Protein AF-A0A7C3MJW0-F1 (afdb_monomer_lite)

Foldseek 3Di:
DLQLCLCVVALQSLLPDDLVVLQVSLCVVCPPPPDDDPDHSVRSNVCSNVDPDDDDPVSSVVSNVVSVVVVVVVVVVVVVVVVVVVLVVVVVVVVVDDDPDPDDPDPRDDPVLLVVLLVVLVVCLVPPDVLVVQLVVCVVVVDDNVVSSVVSSVVVVVQVVVCVVVVDDDDVPDD

Structure (mmCIF, N/CA/C/O backbone):
data_AF-A0A7C3MJW0-F1
#
_entry.id   AF-A0A7C3MJW0-F1
#
loop_
_atom_site.group_PDB
_atom_site.id
_atom_site.type_symbol
_atom_site.label_atom_id
_atom_site.label_alt_id
_atom_site.label_comp_id
_atom_site.label_asym_id
_atom_site.label_entity_id
_atom_site.label_seq_id
_atom_site.pdbx_PDB_ins_code
_atom_site.Cartn_x
_atom_site.Cartn_y
_atom_site.Cartn_z
_atom_site.occupancy
_atom_site.B_iso_or_equiv
_atom_site.auth_seq_id
_atom_site.auth_comp_id
_atom_site.auth_asym_id
_atom_site.auth_atom_id
_atom_site.pdbx_PDB_model_num
ATOM 1 N N . MET A 1 1 ? -4.990 5.293 13.331 1.00 84.62 1 MET A N 1
ATOM 2 C CA . MET A 1 1 ? -6.204 4.437 13.363 1.00 84.62 1 MET A CA 1
ATOM 3 C C . MET A 1 1 ? -5.869 2.954 13.446 1.00 84.62 1 MET A C 1
ATOM 5 O O . MET A 1 1 ? -6.233 2.369 14.446 1.00 84.62 1 MET A O 1
ATOM 9 N N . LEU A 1 2 ? -5.158 2.348 12.482 1.00 89.81 2 LEU A N 1
ATOM 10 C CA . LEU A 1 2 ? -4.771 0.923 12.560 1.00 89.81 2 LEU A CA 1
ATOM 11 C C . LEU A 1 2 ? -4.018 0.582 13.859 1.00 89.81 2 LEU A C 1
ATOM 13 O O . LEU A 1 2 ? -4.446 -0.307 14.582 1.00 89.81 2 LEU A O 1
ATOM 17 N N . ASN A 1 3 ? -3.009 1.380 14.224 1.00 90.19 3 ASN A N 1
ATOM 18 C CA . ASN A 1 3 ? -2.291 1.220 15.498 1.00 90.19 3 ASN A CA 1
ATOM 19 C C . ASN A 1 3 ? -3.207 1.352 16.728 1.00 90.19 3 ASN A C 1
ATOM 21 O O . ASN A 1 3 ? -3.064 0.600 17.683 1.00 90.19 3 ASN A O 1
ATOM 25 N N . PHE A 1 4 ? -4.205 2.240 16.684 1.00 92.75 4 PHE A N 1
ATOM 26 C CA . PHE A 1 4 ? -5.161 2.403 17.784 1.00 92.75 4 PHE A CA 1
ATOM 27 C C . PHE A 1 4 ? -6.024 1.146 17.964 1.00 92.75 4 PHE A C 1
ATOM 29 O O . PHE A 1 4 ? -6.206 0.669 19.079 1.00 92.75 4 PHE A O 1
ATOM 36 N N . LEU A 1 5 ? -6.499 0.571 16.855 1.00 92.88 5 LEU A N 1
ATOM 37 C CA . LEU A 1 5 ? -7.296 -0.659 16.844 1.00 92.88 5 LEU A CA 1
ATOM 38 C C . LEU A 1 5 ? -6.476 -1.912 17.182 1.00 92.88 5 LEU A C 1
ATOM 40 O O . LEU A 1 5 ? -7.037 -2.902 17.641 1.00 92.88 5 LEU A O 1
ATOM 44 N N . LEU A 1 6 ? -5.156 -1.882 16.984 1.00 92.94 6 LEU A N 1
ATOM 45 C CA . LEU A 1 6 ? -4.265 -2.958 17.418 1.00 92.94 6 LEU A CA 1
ATOM 46 C C . LEU A 1 6 ? -4.252 -3.075 18.952 1.00 92.94 6 LEU A C 1
ATOM 48 O O . LEU A 1 6 ? -4.381 -4.172 19.508 1.00 92.94 6 LEU A O 1
ATOM 52 N N . HIS A 1 7 ? -4.144 -1.927 19.628 1.00 92.44 7 HIS A N 1
ATOM 53 C CA . HIS A 1 7 ? -4.196 -1.836 21.086 1.00 92.44 7 HIS A CA 1
ATOM 54 C C . HIS A 1 7 ? -5.610 -2.065 21.626 1.00 92.44 7 HIS A C 1
ATOM 56 O O . HIS A 1 7 ? -5.771 -2.806 22.596 1.00 92.44 7 HIS A O 1
ATOM 62 N N . PHE A 1 8 ? -6.625 -1.511 20.957 1.00 94.25 8 PHE A N 1
ATOM 63 C CA . PHE A 1 8 ? -8.024 -1.623 21.358 1.00 94.25 8 PHE A CA 1
ATOM 64 C C . PHE A 1 8 ? -8.905 -2.205 20.239 1.00 94.25 8 PHE A C 1
ATOM 66 O O . PHE A 1 8 ? -9.567 -1.463 19.506 1.00 94.25 8 PHE A O 1
ATOM 73 N N . PRO A 1 9 ? -8.933 -3.541 20.086 1.00 93.00 9 PRO A N 1
ATOM 74 C CA . PRO A 1 9 ? -9.637 -4.203 18.987 1.00 93.00 9 PRO A CA 1
ATOM 75 C C . PRO A 1 9 ? -11.165 -4.220 19.146 1.00 93.00 9 PRO A C 1
ATOM 77 O O . PRO A 1 9 ? -11.874 -4.625 18.227 1.00 93.00 9 PRO A O 1
ATOM 80 N N . SER A 1 10 ? -11.704 -3.795 20.290 1.00 93.19 10 SER A N 1
ATOM 81 C CA . SER A 1 10 ? -13.150 -3.702 20.510 1.00 93.19 10 SER A CA 1
ATOM 82 C C . SER A 1 10 ? -13.529 -2.494 21.358 1.00 93.19 10 SER A C 1
ATOM 84 O O . SER A 1 10 ? -12.740 -2.011 22.171 1.00 93.19 10 SER A O 1
ATOM 86 N N . ALA A 1 11 ? -14.785 -2.055 21.244 1.00 94.19 11 ALA A N 1
ATOM 87 C CA . ALA A 1 11 ? -15.336 -1.031 22.130 1.00 94.19 11 ALA A CA 1
ATOM 88 C C . ALA A 1 11 ? -15.224 -1.436 23.609 1.00 94.19 11 ALA A C 1
ATOM 90 O O . ALA A 1 11 ? -14.857 -0.618 24.446 1.00 94.19 11 ALA A O 1
ATOM 91 N N . LYS A 1 12 ? -15.427 -2.722 23.923 1.00 93.19 12 LYS A N 1
ATOM 92 C CA . LYS A 1 12 ? -15.238 -3.234 25.283 1.00 93.19 12 LYS A CA 1
ATOM 93 C C . LYS A 1 12 ? -13.806 -3.035 25.773 1.00 93.19 12 LYS A C 1
ATOM 95 O O . LYS A 1 12 ? -13.631 -2.572 26.890 1.00 93.19 12 LYS A O 1
ATOM 100 N N . SER A 1 13 ? -12.805 -3.340 24.942 1.00 92.88 13 SER A N 1
ATOM 101 C CA . SER A 1 13 ? -11.394 -3.165 25.310 1.00 92.88 13 SER A CA 1
ATOM 102 C C . SER A 1 13 ? -11.023 -1.704 25.586 1.00 92.88 13 SER A C 1
ATOM 104 O O . SER A 1 13 ? -10.161 -1.448 26.420 1.00 92.88 13 SER A O 1
ATOM 106 N N . ILE A 1 14 ? -11.703 -0.749 24.941 1.00 94.62 14 ILE A N 1
ATOM 107 C CA . ILE A 1 14 ? -11.552 0.684 25.225 1.00 94.62 14 ILE A CA 1
ATOM 108 C C . ILE A 1 14 ? -12.213 1.018 26.566 1.00 94.62 14 ILE A C 1
ATOM 110 O O . ILE A 1 14 ? -11.562 1.579 27.439 1.00 94.62 14 ILE A O 1
ATOM 114 N N . ALA A 1 15 ? -13.482 0.638 26.740 1.00 93.31 15 ALA A N 1
ATOM 115 C CA . ALA A 1 15 ? -14.277 0.974 27.922 1.00 93.31 15 ALA A CA 1
ATOM 116 C C . ALA A 1 15 ? -13.726 0.362 29.221 1.00 93.31 15 ALA A C 1
ATOM 118 O O . ALA A 1 15 ? -13.884 0.940 30.291 1.00 93.31 15 ALA A O 1
ATOM 119 N N . SER A 1 16 ? -13.083 -0.807 29.136 1.00 92.00 16 SER A N 1
ATOM 120 C CA . SER A 1 16 ? -12.466 -1.479 30.282 1.00 92.00 16 SER A CA 1
ATOM 121 C C . SER A 1 16 ? -11.046 -1.003 30.601 1.00 92.00 16 SER A C 1
ATOM 123 O O . SER A 1 16 ? -10.458 -1.500 31.557 1.00 92.00 16 SER A O 1
ATOM 125 N N . SER A 1 17 ? -10.460 -0.129 29.780 1.00 93.50 17 SER A N 1
ATOM 126 C CA . SER A 1 17 ? -9.090 0.360 29.964 1.00 93.50 17 SER A CA 1
ATOM 127 C C . SER A 1 17 ? -9.061 1.693 30.702 1.00 93.50 17 SER A C 1
ATOM 129 O O . SER A 1 17 ? -10.009 2.474 30.644 1.00 93.50 17 SER A O 1
ATOM 131 N N . ASP A 1 18 ? -7.935 1.996 31.347 1.00 94.00 18 ASP A N 1
ATOM 132 C CA . ASP A 1 18 ? -7.732 3.299 31.975 1.00 94.00 18 ASP A CA 1
ATOM 133 C C . ASP A 1 18 ? -7.784 4.429 30.945 1.00 94.00 18 ASP A C 1
ATOM 135 O O . ASP A 1 18 ? -7.067 4.412 29.940 1.00 94.00 18 ASP A O 1
ATOM 139 N N . ARG A 1 19 ? -8.572 5.468 31.242 1.00 92.81 19 ARG A N 1
ATOM 140 C CA . ARG A 1 19 ? -8.765 6.625 30.351 1.00 92.81 19 ARG A CA 1
ATOM 141 C C . ARG A 1 19 ? -7.439 7.261 29.928 1.00 92.81 19 ARG A C 1
ATOM 143 O O . ARG A 1 19 ? -7.223 7.504 28.748 1.00 92.81 19 ARG A O 1
ATOM 150 N N . LYS A 1 20 ? -6.496 7.399 30.869 1.00 93.75 20 LYS A N 1
ATOM 151 C CA . LYS A 1 20 ? -5.144 7.922 30.600 1.00 93.75 20 LYS A CA 1
ATOM 152 C C . LYS A 1 20 ? -4.371 7.081 29.578 1.00 93.75 20 LYS A C 1
ATOM 154 O O . LYS A 1 20 ? -3.623 7.631 28.774 1.00 93.75 20 LYS A O 1
ATOM 159 N N . VAL A 1 21 ? -4.535 5.756 29.607 1.00 94.38 21 VAL A N 1
ATOM 160 C CA . VAL A 1 21 ? -3.882 4.842 28.658 1.00 94.38 21 VAL A CA 1
ATOM 161 C C . VAL A 1 21 ? -4.509 4.992 27.277 1.00 94.38 21 VAL A C 1
ATOM 163 O O . VAL A 1 21 ? -3.786 5.067 26.285 1.00 94.38 21 VAL A O 1
ATOM 166 N N . VAL A 1 22 ? -5.839 5.092 27.207 1.00 94.00 22 VAL A N 1
ATOM 167 C CA . VAL A 1 22 ? -6.555 5.334 25.947 1.00 94.00 22 VAL A CA 1
ATOM 168 C C . VAL A 1 22 ? -6.121 6.664 25.328 1.00 94.00 22 VAL A C 1
ATOM 170 O O . VAL A 1 22 ? -5.768 6.681 24.151 1.00 94.00 22 VAL A O 1
ATOM 173 N N . ASP A 1 23 ? -6.042 7.736 26.119 1.00 94.44 23 ASP A N 1
ATOM 174 C CA . ASP A 1 23 ? -5.585 9.060 25.674 1.00 94.44 23 ASP A CA 1
ATOM 175 C C . ASP A 1 23 ? -4.150 9.030 25.143 1.00 94.44 23 ASP A C 1
ATOM 177 O O . ASP A 1 23 ? -3.859 9.568 24.068 1.00 94.44 23 ASP A O 1
ATOM 181 N N . PHE A 1 24 ? -3.252 8.355 25.865 1.00 94.44 24 PHE A N 1
ATOM 182 C CA . PHE A 1 24 ? -1.866 8.181 25.448 1.00 94.44 24 PHE A CA 1
ATOM 183 C C . PHE A 1 24 ? -1.777 7.443 24.106 1.00 94.44 24 PHE A C 1
ATOM 185 O O . PHE A 1 24 ? -1.222 7.971 23.140 1.00 94.44 24 PHE A O 1
ATOM 192 N N . VAL A 1 25 ? -2.387 6.259 24.007 1.00 94.56 25 VAL A N 1
ATOM 193 C CA . VAL A 1 25 ? -2.365 5.437 22.787 1.00 94.56 25 VAL A CA 1
ATOM 194 C C . VAL A 1 25 ? -3.065 6.147 21.628 1.00 94.56 25 VAL A C 1
ATOM 196 O O . VAL A 1 25 ? -2.620 6.030 20.483 1.00 94.56 25 VAL A O 1
ATOM 199 N N . PHE A 1 26 ? -4.127 6.910 21.894 1.00 93.31 26 PHE A N 1
ATOM 200 C CA . PHE A 1 26 ? -4.780 7.760 20.905 1.00 93.31 26 PHE A CA 1
ATOM 201 C C . PHE A 1 26 ? -3.791 8.786 20.353 1.00 93.31 26 PHE A C 1
ATOM 203 O O . PHE A 1 26 ? -3.567 8.830 19.143 1.00 93.31 26 PHE A O 1
ATOM 210 N N . SER A 1 27 ? -3.141 9.560 21.222 1.00 91.19 27 SER A N 1
ATOM 211 C CA . SER A 1 27 ? -2.197 10.599 20.801 1.00 91.19 27 SER A CA 1
ATOM 212 C C . SER A 1 27 ? -1.053 10.041 19.941 1.00 91.19 27 SER A C 1
ATOM 214 O O . SER A 1 27 ? -0.783 10.575 18.862 1.00 91.19 27 SER A O 1
ATOM 216 N N . GLU A 1 28 ? -0.466 8.908 20.334 1.00 92.06 28 GLU A N 1
ATOM 217 C CA . GLU A 1 28 ? 0.608 8.258 19.576 1.00 92.06 28 GLU A CA 1
ATOM 218 C C . GLU A 1 28 ? 0.101 7.656 18.252 1.00 92.06 28 GLU A C 1
ATOM 220 O O . GLU A 1 28 ? 0.737 7.807 17.210 1.00 92.06 28 GLU A O 1
ATOM 225 N N . SER A 1 29 ? -1.097 7.064 18.230 1.00 90.06 29 SER A N 1
ATOM 226 C CA . SER A 1 29 ? -1.674 6.429 17.029 1.00 90.06 29 SER A CA 1
ATOM 227 C C . SER A 1 29 ? -2.046 7.393 15.897 1.00 90.06 29 SER A C 1
ATOM 229 O O . SER A 1 29 ? -2.329 6.952 14.771 1.00 90.06 29 SER A O 1
ATOM 231 N N . PHE A 1 30 ? -2.125 8.691 16.189 1.00 87.75 30 PHE A N 1
ATOM 232 C CA . PHE A 1 30 ? -2.422 9.748 15.218 1.00 87.75 30 PHE A CA 1
ATOM 233 C C . PHE A 1 30 ? -1.291 10.782 15.096 1.00 87.75 30 PHE A C 1
ATOM 235 O O . PHE A 1 30 ? -1.448 11.775 14.380 1.00 87.75 30 PHE A O 1
ATOM 242 N N . LYS A 1 31 ? -0.142 10.538 15.734 1.00 87.19 31 LYS A N 1
ATOM 243 C CA . LYS A 1 31 ? 1.056 11.376 15.643 1.00 87.19 31 LYS A CA 1
ATOM 244 C C . LYS A 1 31 ? 1.562 11.458 14.202 1.00 87.19 31 LYS A C 1
ATOM 246 O O . LYS A 1 31 ? 1.498 10.490 13.451 1.00 87.19 31 LYS A O 1
ATOM 251 N N . GLY A 1 32 ? 2.026 12.639 13.797 1.00 80.94 32 GLY A N 1
ATOM 252 C CA . GLY A 1 32 ? 2.583 12.868 12.456 1.00 80.94 32 GLY A CA 1
ATOM 253 C C . GLY A 1 32 ? 1.567 12.877 11.306 1.00 80.94 32 GLY A C 1
ATOM 254 O O . GLY A 1 32 ? 1.960 13.066 10.158 1.00 80.94 32 GLY A O 1
ATOM 255 N N . ARG A 1 33 ? 0.261 12.713 11.569 1.00 80.69 33 ARG A N 1
ATOM 256 C CA . ARG A 1 33 ? -0.763 12.869 10.526 1.00 80.69 33 ARG A CA 1
ATOM 257 C C . ARG A 1 33 ? -0.970 14.337 10.177 1.00 80.69 33 ARG A C 1
ATOM 259 O O . ARG A 1 33 ? -1.247 15.155 11.050 1.00 80.69 33 ARG A O 1
ATOM 266 N N . SER A 1 34 ? -0.954 14.634 8.880 1.00 73.19 34 SER A N 1
ATOM 267 C CA . SER A 1 34 ? -1.177 15.980 8.335 1.00 73.19 34 SER A CA 1
ATOM 268 C C . SER A 1 34 ? -2.562 16.539 8.679 1.00 73.19 34 SER A C 1
ATOM 270 O O . SER A 1 34 ? -2.718 17.741 8.864 1.00 73.19 34 SER A O 1
ATOM 272 N N . LYS A 1 35 ? -3.573 15.668 8.797 1.00 82.50 35 LYS A N 1
ATOM 273 C CA . LYS A 1 35 ? -4.933 16.032 9.209 1.00 82.50 35 LYS A CA 1
ATOM 274 C C . LYS A 1 35 ? -5.303 15.291 10.489 1.00 82.50 35 LYS A C 1
ATOM 276 O O . LYS A 1 35 ? -5.325 14.057 10.515 1.00 82.50 35 LYS A O 1
ATOM 281 N N . LYS A 1 36 ? -5.602 16.055 11.542 1.00 80.12 36 LYS A N 1
ATOM 282 C CA . LYS A 1 36 ? -6.093 15.507 12.810 1.00 80.12 36 LYS A CA 1
ATOM 283 C C . LYS A 1 36 ? -7.483 14.878 12.620 1.00 80.12 36 LYS A C 1
ATOM 285 O O . LYS A 1 36 ? -8.245 15.342 11.767 1.00 80.12 36 LYS A O 1
ATOM 290 N N . PRO A 1 37 ? -7.811 13.819 13.378 1.00 85.25 37 PRO A N 1
ATOM 291 C CA . PRO A 1 37 ? -9.156 13.258 13.375 1.00 85.25 37 PRO A CA 1
ATOM 292 C C . PRO A 1 37 ? -10.179 14.297 13.852 1.00 85.25 37 PRO A C 1
ATOM 294 O O . PRO A 1 37 ? -9.864 15.164 14.663 1.00 85.25 37 PRO A O 1
ATOM 297 N N . SER A 1 38 ? -11.411 14.196 13.353 1.00 89.88 38 SER A N 1
ATOM 298 C CA . SER A 1 38 ? -12.527 15.071 13.742 1.00 89.88 38 SER A CA 1
ATOM 299 C C . SER A 1 38 ? -13.125 14.734 15.114 1.00 89.88 38 SER A C 1
ATOM 301 O O . SER A 1 38 ? -14.076 15.380 15.535 1.00 89.88 38 SER A O 1
ATOM 303 N N . PHE A 1 39 ? -12.608 13.706 15.786 1.00 90.00 39 PHE A N 1
ATOM 304 C CA . PHE A 1 39 ? -13.093 13.173 17.058 1.00 90.00 39 PHE A CA 1
ATOM 305 C C . PHE A 1 39 ? -11.967 13.152 18.099 1.00 90.00 39 PHE A C 1
ATOM 307 O O . PHE A 1 39 ? -10.788 13.062 17.744 1.00 90.00 39 PHE A O 1
ATOM 314 N N . SER A 1 40 ? -12.336 13.220 19.380 1.00 92.12 40 SER A N 1
ATOM 315 C CA . SER A 1 40 ? -11.410 13.184 20.518 1.00 92.12 40 SER A CA 1
ATOM 316 C C . SER A 1 40 ? -11.347 11.801 21.172 1.00 92.12 40 SER A C 1
ATOM 318 O O . SER A 1 40 ? -12.225 10.958 20.971 1.00 92.12 40 SER A O 1
ATOM 320 N N . SER A 1 41 ? -10.308 11.587 21.981 1.00 92.19 41 SER A N 1
ATOM 321 C CA . SER A 1 41 ? -10.182 10.383 22.808 1.00 92.19 41 SER A CA 1
ATOM 322 C C . SER A 1 41 ? -11.353 10.248 23.789 1.00 92.19 41 SER A C 1
ATOM 324 O O . SER A 1 41 ? -11.978 9.193 23.857 1.00 92.19 41 SER A O 1
ATOM 326 N N . ASP A 1 42 ? -11.752 11.350 24.434 1.00 92.50 42 ASP A N 1
ATOM 327 C CA . ASP A 1 42 ? -12.918 11.389 25.324 1.00 92.50 42 ASP A CA 1
ATOM 328 C C . ASP A 1 42 ? -14.211 10.962 24.628 1.00 92.50 42 ASP A C 1
ATOM 330 O O . ASP A 1 42 ? -14.964 10.145 25.154 1.00 92.50 42 ASP A O 1
ATOM 334 N N . MET A 1 43 ? -14.444 11.468 23.413 1.00 93.88 43 MET A N 1
ATOM 335 C CA . MET A 1 43 ? -15.621 11.107 22.626 1.00 93.88 43 MET A CA 1
ATOM 336 C C . MET A 1 43 ? -15.628 9.610 22.298 1.00 93.88 43 MET A C 1
ATOM 338 O O . MET A 1 43 ? -16.672 8.965 22.375 1.00 93.88 43 MET A O 1
ATOM 342 N N . ILE A 1 44 ? -14.471 9.036 21.956 1.00 93.56 44 ILE A N 1
ATOM 343 C CA . ILE A 1 44 ? -14.345 7.596 21.702 1.00 93.56 44 ILE A CA 1
ATOM 344 C C . ILE A 1 44 ? -14.612 6.789 22.968 1.00 93.56 44 ILE A C 1
ATOM 346 O O . ILE A 1 44 ? -15.307 5.777 22.895 1.00 93.56 44 ILE A O 1
ATOM 350 N N . PHE A 1 45 ? -14.074 7.216 24.108 1.00 92.62 45 PHE A N 1
ATOM 351 C CA . PHE A 1 45 ? -14.247 6.522 25.378 1.00 92.62 45 PHE A CA 1
ATOM 352 C C . PHE A 1 45 ? -15.723 6.486 25.806 1.00 92.62 45 PHE A C 1
ATOM 354 O O . PHE A 1 45 ? -16.252 5.428 26.166 1.00 92.62 45 PHE A O 1
ATOM 361 N N . ASP A 1 46 ? -16.419 7.617 25.681 1.00 93.38 46 ASP A N 1
ATOM 362 C CA . ASP A 1 46 ? -17.849 7.722 25.981 1.00 93.38 46 ASP A CA 1
ATOM 363 C C . ASP A 1 46 ? -18.696 6.849 25.042 1.00 93.38 46 ASP A C 1
ATOM 365 O O . ASP A 1 46 ? -19.617 6.156 25.485 1.00 93.38 46 ASP A O 1
ATOM 369 N N . LEU A 1 47 ? -18.371 6.838 23.744 1.00 94.31 47 LEU A N 1
ATOM 370 C CA . LEU A 1 47 ? -19.042 5.988 22.757 1.00 94.31 47 LEU A CA 1
ATOM 371 C C . LEU A 1 47 ? -18.780 4.500 23.006 1.00 94.31 47 LEU A C 1
ATOM 373 O O . LEU A 1 47 ? -19.686 3.681 22.860 1.00 94.31 47 LEU A O 1
ATOM 377 N N . ALA A 1 48 ? -17.558 4.146 23.398 1.00 94.00 48 ALA A N 1
ATOM 378 C CA . ALA A 1 48 ? -17.178 2.776 23.705 1.00 94.00 48 ALA A CA 1
ATOM 379 C C . ALA A 1 48 ? -17.945 2.236 24.918 1.00 94.00 48 ALA A C 1
ATOM 381 O O . ALA A 1 48 ? -18.453 1.116 24.873 1.00 94.00 48 ALA A O 1
ATOM 382 N N . SER A 1 49 ? -18.098 3.060 25.957 1.00 91.38 49 SER A N 1
ATOM 383 C CA . SER A 1 49 ? -18.822 2.712 27.187 1.00 91.38 49 SER A CA 1
ATOM 384 C C . SER A 1 49 ? -20.316 2.460 26.954 1.00 91.38 49 SER A C 1
ATOM 386 O O . SER A 1 49 ? -20.931 1.674 27.668 1.00 91.38 49 SER A O 1
ATOM 388 N N . LYS A 1 50 ? -20.902 3.100 25.934 1.00 95.31 50 LYS A N 1
ATOM 389 C CA . LYS A 1 50 ? -22.313 2.939 25.530 1.00 95.31 50 LYS A CA 1
ATOM 390 C C . LYS A 1 50 ? -22.493 1.987 24.343 1.00 95.31 50 LYS A C 1
ATOM 392 O O . LYS A 1 50 ? -23.585 1.886 23.787 1.00 95.31 50 LYS A O 1
ATOM 397 N N . SER A 1 51 ? -21.424 1.326 23.906 1.00 93.44 51 SER A N 1
ATOM 398 C CA . SER A 1 51 ? -21.443 0.533 22.685 1.00 93.44 51 SER A CA 1
ATOM 399 C C . SER A 1 51 ? -22.236 -0.758 22.868 1.00 93.44 51 SER A C 1
ATOM 401 O O . SER A 1 51 ? -21.941 -1.568 23.741 1.00 93.44 51 SER A O 1
ATOM 403 N N . ILE A 1 52 ? -23.184 -0.994 21.963 1.00 89.56 52 ILE A N 1
ATOM 404 C CA . ILE A 1 52 ? -23.887 -2.278 21.799 1.00 89.56 52 ILE A CA 1
ATOM 405 C C . ILE A 1 52 ? -23.134 -3.239 20.859 1.00 89.56 52 ILE A C 1
ATOM 407 O O . ILE A 1 52 ? -23.710 -4.184 20.322 1.00 89.56 52 ILE A O 1
ATOM 411 N N . GLY A 1 53 ? -21.853 -2.964 20.595 1.00 84.00 53 GLY A N 1
ATOM 412 C CA . GLY A 1 53 ? -21.025 -3.744 19.683 1.00 84.00 53 GLY A CA 1
ATOM 413 C C . GLY A 1 53 ? -20.791 -5.181 20.156 1.00 84.00 53 GLY A C 1
ATOM 414 O O . GLY A 1 53 ? -20.850 -5.496 21.344 1.00 84.00 53 GLY A O 1
ATOM 415 N N . ILE A 1 54 ? -20.479 -6.062 19.204 1.00 84.56 54 ILE A N 1
ATOM 416 C CA . ILE A 1 54 ? -20.233 -7.482 19.475 1.00 84.56 54 ILE A CA 1
ATOM 417 C C . ILE A 1 54 ? -19.014 -7.632 20.395 1.00 84.56 54 ILE A C 1
ATOM 419 O O . ILE A 1 54 ? -17.889 -7.293 20.029 1.00 84.56 54 ILE A O 1
ATOM 423 N N . ASN A 1 55 ? -19.235 -8.199 21.579 1.00 85.12 55 ASN A N 1
ATOM 424 C CA . ASN A 1 55 ? -18.187 -8.542 22.533 1.00 85.12 55 ASN A CA 1
ATOM 425 C C . ASN A 1 55 ? -17.777 -10.012 22.346 1.00 85.12 55 ASN A C 1
ATOM 427 O O . ASN A 1 55 ? -18.341 -10.911 22.969 1.00 85.12 55 ASN A O 1
ATOM 431 N N . SER A 1 56 ? -16.797 -10.252 21.475 1.00 91.19 56 SER A N 1
ATOM 432 C CA . SER A 1 56 ? -16.242 -11.584 21.230 1.00 91.19 56 SER A CA 1
ATOM 433 C C . SER A 1 56 ? -14.726 -11.530 21.168 1.00 91.19 56 SER A C 1
ATOM 435 O O . SER A 1 56 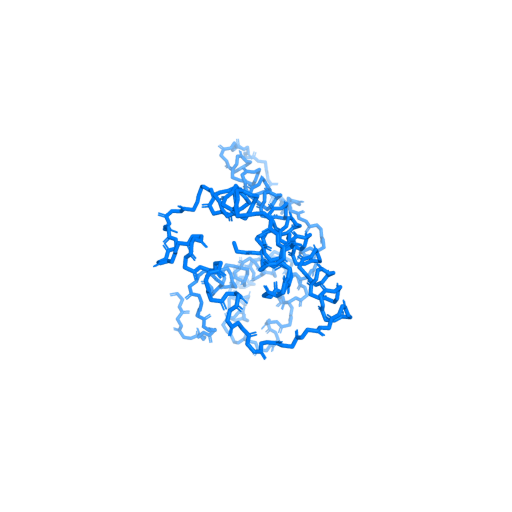? -14.143 -10.863 20.308 1.00 91.19 56 SER A O 1
ATOM 437 N N . LYS A 1 57 ? -14.081 -12.313 22.035 1.00 91.19 57 LYS A N 1
ATOM 438 C CA . LYS A 1 57 ? -12.622 -12.422 22.062 1.00 91.19 57 LYS A CA 1
ATOM 439 C C . LYS A 1 57 ? -12.056 -12.998 20.761 1.00 91.19 57 LYS A C 1
ATOM 441 O O . LYS A 1 57 ? -10.972 -12.607 20.338 1.00 91.19 57 LYS A O 1
ATOM 446 N N . ALA A 1 58 ? -12.805 -13.878 20.094 1.00 92.88 58 ALA A N 1
ATOM 447 C CA . ALA A 1 58 ? -12.407 -14.427 18.803 1.00 92.88 58 ALA A CA 1
ATOM 448 C C . ALA A 1 58 ? -12.310 -13.328 17.734 1.00 92.88 58 ALA A C 1
ATOM 450 O O . ALA A 1 58 ? -11.310 -13.256 17.023 1.00 92.88 58 ALA A O 1
ATOM 451 N N . PHE A 1 59 ? -13.300 -12.429 17.660 1.00 91.81 59 PHE A N 1
ATOM 452 C CA . PHE A 1 59 ? -13.259 -11.312 16.712 1.00 91.81 59 PHE A CA 1
ATOM 453 C C . PHE A 1 59 ? -12.148 -10.314 17.034 1.00 91.81 59 PHE A C 1
ATOM 455 O O . PHE A 1 59 ? -11.496 -9.840 16.108 1.00 91.81 59 PHE A O 1
ATOM 462 N N . GLU A 1 60 ? -11.873 -10.048 18.313 1.00 92.44 60 GLU A N 1
ATOM 463 C CA . GLU A 1 60 ? -10.732 -9.214 18.709 1.00 92.44 60 GLU A CA 1
ATOM 464 C C . GLU A 1 60 ? -9.399 -9.788 18.221 1.00 92.44 60 GLU A C 1
ATOM 466 O O . GLU A 1 60 ? -8.584 -9.064 17.650 1.00 92.44 60 GLU A O 1
ATOM 471 N N . ASN A 1 61 ? -9.191 -11.093 18.411 1.00 93.31 61 ASN A N 1
ATOM 472 C CA . ASN A 1 61 ? -7.967 -11.766 17.987 1.00 93.31 61 ASN A CA 1
ATOM 473 C C . ASN A 1 61 ? -7.841 -11.783 16.458 1.00 93.31 61 ASN A C 1
ATOM 475 O O . ASN A 1 61 ? -6.784 -11.454 15.928 1.00 93.31 61 ASN A O 1
ATOM 479 N N . ILE A 1 62 ? -8.928 -12.093 15.741 1.00 93.94 62 ILE A N 1
ATOM 480 C CA . ILE A 1 62 ? -8.950 -12.059 14.271 1.00 93.94 62 ILE A CA 1
ATOM 481 C C . ILE A 1 62 ? -8.642 -10.650 13.760 1.00 93.94 62 ILE A C 1
ATOM 483 O O . ILE A 1 62 ? -7.871 -10.497 12.813 1.00 93.94 62 ILE A O 1
ATOM 487 N N . LEU A 1 63 ? -9.243 -9.620 14.364 1.00 93.25 63 LEU A N 1
ATOM 488 C CA . LEU A 1 63 ? -8.994 -8.235 13.986 1.00 93.25 63 LEU A CA 1
ATOM 489 C C . LEU A 1 63 ? -7.525 -7.870 14.211 1.00 93.25 63 LEU A C 1
ATOM 491 O O . LEU A 1 63 ? -6.902 -7.328 13.302 1.00 93.25 63 LEU A O 1
ATOM 495 N N . ARG A 1 64 ? -6.960 -8.223 15.371 1.00 93.75 64 ARG A N 1
ATOM 496 C CA . ARG A 1 64 ? -5.543 -8.007 15.680 1.00 93.75 64 ARG A CA 1
ATOM 497 C C . ARG A 1 64 ? -4.633 -8.660 14.639 1.00 93.75 64 ARG A C 1
ATOM 499 O O . ARG A 1 64 ? -3.845 -7.951 14.023 1.00 93.75 64 ARG A O 1
ATOM 506 N N . SER A 1 65 ? -4.811 -9.953 14.362 1.00 93.62 65 SER A N 1
ATOM 507 C CA . SER A 1 65 ? -3.995 -10.664 13.367 1.00 93.62 65 SER A CA 1
ATOM 508 C C . SER A 1 65 ? -4.115 -10.058 11.967 1.00 93.62 65 SER A C 1
ATOM 510 O O . SER A 1 65 ? -3.123 -9.927 11.256 1.00 93.62 65 SER A O 1
ATOM 512 N N . LYS A 1 66 ? -5.320 -9.639 11.556 1.00 95.44 66 LYS A N 1
ATOM 513 C CA . LYS A 1 66 ? -5.516 -8.963 10.263 1.00 95.44 66 LYS A CA 1
ATOM 514 C C . LYS A 1 66 ? -4.805 -7.611 10.205 1.00 95.44 66 LYS A C 1
ATOM 516 O O . LYS A 1 66 ? -4.226 -7.289 9.172 1.00 95.44 66 LYS A O 1
ATOM 521 N N . ILE A 1 67 ? -4.848 -6.827 11.284 1.00 95.69 67 ILE A N 1
ATOM 522 C CA . ILE A 1 67 ? -4.150 -5.538 11.367 1.00 95.69 67 ILE A CA 1
ATOM 523 C C . ILE A 1 67 ? -2.634 -5.746 11.303 1.00 95.69 67 ILE A C 1
ATOM 525 O O . ILE A 1 67 ? -1.972 -5.025 10.565 1.00 95.69 67 ILE A O 1
ATOM 529 N N . GLU A 1 68 ? -2.095 -6.736 12.016 1.00 94.06 68 GLU A N 1
ATOM 530 C CA . GLU A 1 68 ? -0.663 -7.070 11.995 1.00 94.06 68 GLU A CA 1
ATOM 531 C C . GLU A 1 68 ? -0.185 -7.421 10.584 1.00 94.06 68 GLU A C 1
ATOM 533 O O . GLU A 1 68 ? 0.795 -6.852 10.105 1.00 94.06 68 GLU A O 1
ATOM 538 N N . ILE A 1 69 ? -0.922 -8.288 9.881 1.00 95.00 69 ILE A N 1
ATOM 539 C CA . ILE A 1 69 ? -0.625 -8.627 8.483 1.00 95.00 69 ILE A CA 1
ATOM 540 C C . ILE A 1 69 ? -0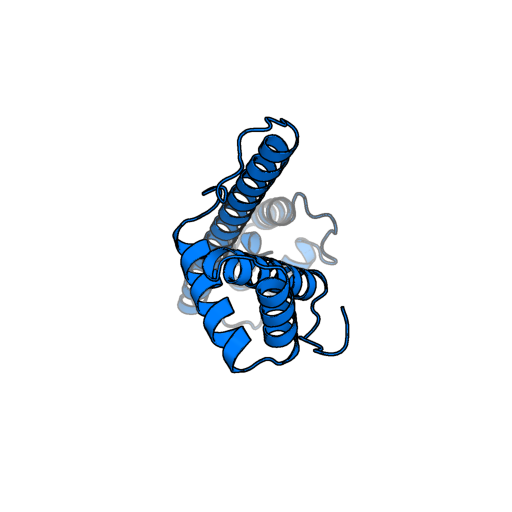.664 -7.372 7.606 1.00 95.00 69 ILE A C 1
ATOM 542 O O . ILE A 1 69 ? 0.206 -7.177 6.762 1.00 95.00 69 ILE A O 1
ATOM 546 N N . LEU A 1 70 ? -1.655 -6.501 7.802 1.00 94.31 70 LEU A N 1
ATOM 547 C CA . LEU A 1 70 ? -1.792 -5.294 6.994 1.00 94.31 70 LEU A CA 1
ATOM 548 C C . LEU A 1 70 ? -0.643 -4.304 7.231 1.00 94.31 70 LEU A C 1
ATOM 550 O O . LEU A 1 70 ? -0.160 -3.707 6.275 1.00 94.31 70 LEU A O 1
ATOM 554 N N . LEU A 1 71 ? -0.176 -4.156 8.473 1.00 91.12 71 LEU A N 1
ATOM 555 C CA . LEU A 1 71 ? 0.998 -3.339 8.794 1.00 91.12 71 LEU A CA 1
ATOM 556 C C . LEU A 1 71 ? 2.273 -3.912 8.163 1.00 91.12 71 LEU A C 1
ATOM 558 O O . LEU A 1 71 ? 3.028 -3.161 7.551 1.00 91.12 71 LEU A O 1
ATOM 562 N N . LEU A 1 72 ? 2.464 -5.232 8.229 1.00 92.81 72 LEU A N 1
ATOM 563 C CA . LEU A 1 72 ? 3.594 -5.910 7.591 1.00 92.81 72 LEU A CA 1
ATOM 564 C C . LEU A 1 72 ? 3.618 -5.672 6.072 1.00 92.81 72 LEU A C 1
ATOM 566 O O . LEU A 1 72 ? 4.656 -5.320 5.516 1.00 92.81 72 LEU A O 1
ATOM 570 N N . LEU A 1 73 ? 2.467 -5.807 5.407 1.00 91.44 73 LEU A N 1
ATOM 571 C CA . LEU A 1 73 ? 2.351 -5.567 3.966 1.00 91.44 73 LEU A CA 1
ATOM 572 C C . LEU A 1 73 ? 2.637 -4.106 3.591 1.00 91.44 73 LEU A C 1
ATOM 574 O O . LEU A 1 73 ? 3.256 -3.851 2.559 1.00 91.44 73 LEU A O 1
ATOM 578 N N . LEU A 1 74 ? 2.209 -3.146 4.416 1.00 88.62 74 LEU A N 1
ATOM 579 C CA . LEU A 1 74 ? 2.507 -1.728 4.198 1.00 88.62 74 LEU A CA 1
ATOM 580 C C . LEU A 1 74 ? 4.009 -1.439 4.317 1.00 88.62 74 LEU A C 1
ATOM 582 O O . LEU A 1 74 ? 4.559 -0.728 3.479 1.00 88.62 74 LEU A O 1
ATOM 586 N N . GLU A 1 75 ? 4.692 -2.026 5.301 1.00 90.44 75 GLU A N 1
ATOM 587 C CA . GLU A 1 75 ? 6.149 -1.898 5.419 1.00 90.44 75 GLU A CA 1
ATOM 588 C C . GLU A 1 75 ? 6.890 -2.519 4.230 1.00 90.44 75 GLU A C 1
ATOM 590 O O . GLU A 1 75 ? 7.937 -2.022 3.809 1.00 90.44 75 GLU A O 1
ATOM 595 N N . GLU A 1 76 ? 6.378 -3.628 3.699 1.00 91.31 76 GLU A N 1
ATOM 596 C CA . GLU A 1 76 ? 6.969 -4.289 2.541 1.00 91.31 76 GLU A CA 1
ATOM 597 C C . GLU A 1 76 ? 6.815 -3.444 1.268 1.00 91.31 76 GLU A C 1
ATOM 599 O O . GLU A 1 76 ? 7.776 -3.296 0.510 1.00 91.31 76 GLU A O 1
ATOM 604 N N . LEU A 1 77 ? 5.656 -2.804 1.083 1.00 86.00 77 LEU A N 1
ATOM 605 C CA . LEU A 1 77 ? 5.433 -1.840 0.002 1.00 86.00 77 LEU A CA 1
ATOM 606 C C . LEU A 1 77 ? 6.409 -0.658 0.077 1.00 86.00 77 LEU A C 1
ATOM 608 O O . LEU A 1 77 ? 7.083 -0.370 -0.912 1.00 86.00 77 LEU A O 1
ATOM 612 N N . ASP A 1 78 ? 6.581 -0.054 1.254 1.00 88.12 78 ASP A N 1
ATOM 613 C CA . ASP A 1 78 ? 7.533 1.049 1.453 1.00 88.12 78 ASP A CA 1
ATOM 614 C C . ASP A 1 78 ? 8.981 0.645 1.119 1.00 88.12 78 ASP A C 1
ATOM 616 O O . ASP A 1 78 ? 9.768 1.443 0.595 1.00 88.12 78 ASP A O 1
ATOM 620 N N . LYS A 1 79 ? 9.370 -0.603 1.420 1.00 87.88 79 LYS A N 1
ATOM 621 C CA . LYS A 1 79 ? 10.690 -1.138 1.047 1.00 87.88 79 LYS A CA 1
ATOM 622 C C . LYS A 1 79 ? 10.825 -1.259 -0.468 1.00 87.88 79 LYS A C 1
ATOM 624 O O . LYS A 1 79 ? 11.861 -0.870 -1.011 1.00 87.88 79 LYS A O 1
ATOM 629 N N . PHE A 1 80 ? 9.803 -1.771 -1.152 1.00 84.19 80 PHE A N 1
ATOM 630 C CA . PHE A 1 80 ? 9.822 -1.870 -2.610 1.00 84.19 80 PHE A CA 1
ATOM 631 C C . PHE A 1 80 ? 9.882 -0.496 -3.281 1.00 84.19 80 PHE A C 1
ATOM 633 O O . PHE A 1 80 ? 10.668 -0.328 -4.215 1.00 84.19 80 PHE A O 1
ATOM 640 N N . ASP A 1 81 ? 9.160 0.501 -2.772 1.00 80.62 81 ASP A N 1
ATOM 641 C CA . ASP A 1 81 ? 9.190 1.867 -3.306 1.00 80.62 81 ASP A CA 1
ATOM 642 C C . ASP A 1 81 ? 10.577 2.514 -3.181 1.00 80.62 81 ASP A C 1
ATOM 644 O O . ASP A 1 81 ? 11.061 3.166 -4.118 1.00 80.62 81 ASP A O 1
ATOM 648 N N . LYS A 1 82 ? 11.271 2.285 -2.059 1.00 84.31 82 LYS A N 1
ATOM 649 C CA . LYS A 1 82 ? 12.663 2.731 -1.872 1.00 84.31 82 LYS A CA 1
ATOM 650 C C . LYS A 1 82 ? 13.610 2.063 -2.865 1.00 84.31 82 LYS A C 1
ATOM 652 O O . LYS A 1 82 ? 14.351 2.764 -3.553 1.00 84.31 82 LYS A O 1
ATOM 657 N N . LEU A 1 83 ? 13.538 0.737 -2.996 1.00 83.88 83 LEU A N 1
ATOM 658 C CA . LEU A 1 83 ? 14.371 -0.021 -3.938 1.00 83.88 83 LEU A CA 1
ATOM 659 C C . LEU A 1 83 ? 14.140 0.419 -5.390 1.00 83.88 83 LEU A C 1
ATOM 661 O O . LEU A 1 83 ? 15.090 0.562 -6.163 1.00 83.88 83 LEU A O 1
ATOM 665 N N . LEU A 1 84 ? 12.883 0.665 -5.768 1.00 74.69 84 LEU A N 1
ATOM 666 C CA . LEU A 1 84 ? 12.543 1.191 -7.087 1.00 74.69 84 LEU A CA 1
ATOM 667 C C . LEU A 1 84 ? 13.155 2.579 -7.294 1.00 74.69 84 LEU A C 1
ATOM 669 O O . LEU A 1 84 ? 13.830 2.794 -8.302 1.00 74.69 84 LEU A O 1
ATOM 673 N N . SER A 1 85 ? 13.001 3.483 -6.327 1.00 76.25 85 SER A N 1
ATOM 674 C CA . SER A 1 85 ? 13.552 4.842 -6.384 1.00 76.25 85 SER A CA 1
ATOM 675 C C . SER A 1 85 ? 15.079 4.857 -6.524 1.00 76.25 85 SER A C 1
ATOM 677 O O . SER A 1 85 ? 15.620 5.609 -7.335 1.00 76.25 85 SER A O 1
ATOM 679 N N . GLU A 1 86 ? 15.785 4.008 -5.776 1.00 78.69 86 GLU A N 1
ATOM 680 C CA . GLU A 1 86 ? 17.240 3.835 -5.884 1.00 78.69 86 GLU A CA 1
ATOM 681 C C . GLU A 1 86 ? 17.640 3.306 -7.263 1.00 78.69 86 GLU A C 1
ATOM 683 O O . GLU A 1 86 ? 18.521 3.865 -7.918 1.00 78.69 86 GLU A O 1
ATOM 688 N N . SER A 1 87 ? 16.936 2.284 -7.758 1.00 71.19 87 SER A N 1
ATOM 689 C CA . SER A 1 87 ? 17.212 1.711 -9.077 1.00 71.19 87 SER A CA 1
ATOM 690 C C . SER A 1 87 ? 16.996 2.709 -10.223 1.00 71.19 87 SER A C 1
ATOM 692 O O . SER A 1 87 ? 17.724 2.664 -11.216 1.00 71.19 87 SER A O 1
ATOM 694 N N . ILE A 1 88 ? 16.034 3.629 -10.084 1.00 68.81 88 ILE A N 1
ATOM 695 C CA . ILE A 1 88 ? 15.768 4.704 -11.048 1.00 68.81 88 ILE A CA 1
ATOM 696 C C . ILE A 1 88 ? 16.890 5.749 -11.010 1.00 68.81 88 ILE A C 1
ATOM 698 O O . ILE A 1 88 ? 17.437 6.079 -12.064 1.00 68.81 88 ILE A O 1
ATOM 702 N N . LYS A 1 89 ? 17.305 6.206 -9.821 1.00 66.06 89 LYS A N 1
ATOM 703 C CA . LYS A 1 89 ? 18.435 7.145 -9.666 1.00 66.06 89 LYS A CA 1
ATOM 704 C C . LYS A 1 89 ? 19.725 6.593 -10.274 1.00 66.06 89 LYS A C 1
ATOM 706 O O . LYS A 1 89 ? 20.446 7.300 -10.977 1.00 66.06 89 LYS A O 1
ATOM 711 N N . ASP A 1 90 ? 19.983 5.304 -10.073 1.00 61.69 90 ASP A N 1
ATOM 712 C CA . ASP A 1 90 ? 21.126 4.602 -10.656 1.00 61.69 90 ASP A CA 1
ATOM 713 C C . ASP A 1 90 ? 21.107 4.569 -12.190 1.00 61.69 90 ASP A C 1
ATOM 715 O O . ASP A 1 90 ? 22.167 4.499 -12.824 1.00 61.69 90 ASP A O 1
ATOM 719 N N . ILE A 1 91 ? 19.918 4.572 -12.800 1.00 62.19 91 ILE A N 1
ATOM 720 C CA . ILE A 1 91 ? 19.753 4.660 -14.253 1.00 62.19 91 ILE A CA 1
ATOM 721 C C . ILE A 1 91 ? 20.074 6.086 -14.723 1.00 62.19 91 ILE A C 1
ATOM 723 O O . ILE A 1 91 ? 20.869 6.227 -15.651 1.00 62.19 91 ILE A O 1
ATOM 727 N N . GLU A 1 92 ? 19.551 7.119 -14.056 1.00 55.72 92 GLU A N 1
ATOM 728 C CA . GLU A 1 92 ? 19.766 8.533 -14.414 1.00 55.72 92 GLU A CA 1
ATOM 729 C C . GLU A 1 92 ? 21.238 8.968 -14.304 1.00 55.72 92 GLU A C 1
ATOM 731 O O . GLU A 1 92 ? 21.794 9.527 -15.252 1.00 55.72 92 GLU A O 1
ATOM 736 N N . ILE A 1 93 ? 21.923 8.634 -13.201 1.00 52.34 93 ILE A N 1
ATOM 737 C CA . ILE A 1 93 ? 23.352 8.960 -12.990 1.00 52.34 93 ILE A CA 1
ATOM 738 C C . ILE A 1 93 ? 24.238 8.302 -14.062 1.00 52.34 93 ILE A C 1
ATOM 740 O O . ILE A 1 93 ? 25.280 8.821 -14.461 1.00 52.34 93 ILE A O 1
ATOM 744 N N . LYS A 1 94 ? 23.824 7.140 -14.570 1.00 51.88 94 LYS A N 1
ATOM 745 C CA . LYS A 1 94 ? 24.550 6.399 -15.606 1.00 51.88 94 LYS A CA 1
ATOM 746 C C . LYS A 1 94 ? 24.335 6.940 -17.022 1.00 51.88 94 LYS A C 1
ATOM 748 O O . LYS A 1 94 ? 25.100 6.528 -17.898 1.00 51.88 94 LYS A O 1
ATOM 753 N N . GLU A 1 95 ? 23.333 7.788 -17.261 1.00 46.38 95 GLU A N 1
ATOM 754 C CA . GLU A 1 95 ? 23.092 8.440 -18.559 1.00 46.38 95 GLU A CA 1
ATOM 755 C C . GLU A 1 95 ? 23.778 9.814 -18.680 1.00 46.38 95 GLU A C 1
ATOM 757 O O . GLU A 1 95 ? 24.085 10.233 -19.797 1.00 46.38 95 GLU A O 1
ATOM 762 N N . SER A 1 96 ? 24.112 10.481 -17.567 1.00 42.44 96 SER A N 1
ATOM 763 C CA . SER A 1 96 ? 24.803 11.784 -17.575 1.00 42.44 96 SER A CA 1
ATOM 764 C C . SER A 1 96 ? 26.317 11.700 -17.844 1.00 42.44 96 SER A C 1
ATOM 766 O O . SER A 1 96 ? 26.921 12.672 -18.295 1.00 42.44 96 SER A O 1
ATOM 768 N N . GLY A 1 97 ? 26.943 10.532 -17.653 1.00 47.19 97 GLY A N 1
ATOM 769 C CA . GLY A 1 97 ? 28.347 10.276 -17.998 1.00 47.19 97 GLY A CA 1
ATOM 770 C C . GLY A 1 97 ? 28.515 9.684 -19.402 1.00 47.19 97 GLY A C 1
ATOM 771 O O . GLY A 1 97 ? 28.597 8.463 -19.553 1.00 47.19 97 GLY A O 1
ATOM 772 N N . ARG A 1 98 ? 28.584 10.522 -20.447 1.00 48.00 98 ARG A N 1
ATOM 773 C CA . ARG A 1 98 ? 28.865 10.072 -21.827 1.00 48.00 98 ARG A CA 1
ATOM 774 C C . ARG A 1 98 ? 30.222 9.365 -21.925 1.00 48.00 98 ARG A C 1
ATOM 776 O O . ARG A 1 98 ? 31.253 9.931 -21.580 1.00 48.00 98 ARG A O 1
ATOM 783 N N . ARG A 1 99 ? 30.230 8.176 -22.532 1.00 45.72 99 ARG A N 1
ATOM 784 C CA . ARG A 1 99 ? 31.371 7.664 -23.303 1.00 45.72 99 ARG A CA 1
ATOM 785 C C . ARG A 1 99 ? 30.856 7.098 -24.622 1.00 45.72 99 ARG A C 1
ATOM 787 O O . ARG A 1 99 ? 30.099 6.127 -24.626 1.00 45.72 99 ARG A O 1
ATOM 794 N N . ASP A 1 100 ? 31.276 7.726 -25.719 1.00 46.75 100 ASP A N 1
ATOM 795 C CA . ASP A 1 100 ? 31.153 7.215 -27.083 1.00 46.75 100 ASP A CA 1
ATOM 796 C C . ASP A 1 100 ? 31.984 5.934 -27.211 1.00 46.75 100 ASP A C 1
ATOM 798 O O . ASP A 1 100 ? 33.178 5.946 -27.494 1.00 46.75 100 ASP A O 1
ATOM 802 N N . VAL A 1 101 ? 31.352 4.794 -26.962 1.00 48.06 101 VAL A N 1
ATOM 803 C CA . VAL A 1 101 ? 31.895 3.480 -27.301 1.00 48.06 101 VAL A CA 1
ATOM 804 C C . VAL A 1 101 ? 30.792 2.789 -28.063 1.00 48.06 101 VAL A C 1
ATOM 806 O O . VAL A 1 101 ? 29.733 2.583 -27.482 1.00 48.06 101 VAL A O 1
ATOM 809 N N . ARG A 1 102 ? 31.021 2.483 -29.350 1.00 43.69 102 AR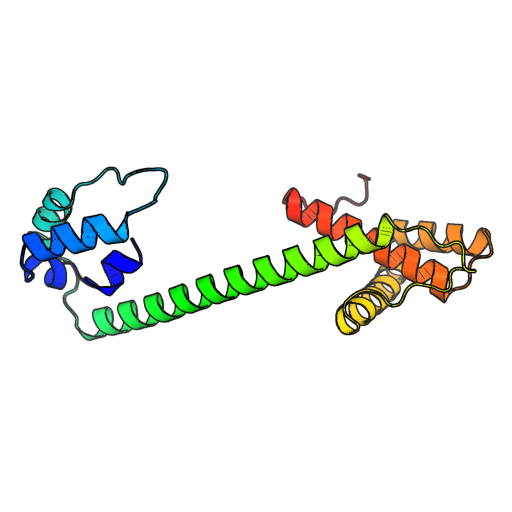G A N 1
ATOM 810 C CA . ARG A 1 102 ? 30.101 1.788 -30.278 1.00 43.69 102 ARG A CA 1
ATOM 811 C C . ARG A 1 102 ? 29.040 0.978 -29.518 1.00 43.69 102 ARG A C 1
ATOM 813 O O . ARG A 1 102 ? 29.304 -0.135 -29.062 1.00 43.69 102 ARG A O 1
ATOM 820 N N . LEU A 1 103 ? 27.874 1.593 -29.303 1.00 40.78 103 LEU A N 1
ATOM 821 C CA . LEU A 1 103 ? 26.944 1.168 -28.258 1.00 40.78 103 LEU A CA 1
ATOM 822 C C . LEU A 1 103 ? 26.190 -0.085 -28.706 1.00 40.78 103 LEU A C 1
ATOM 824 O O . LEU A 1 103 ? 25.129 -0.020 -29.329 1.00 40.78 103 LEU A O 1
ATOM 828 N N . GLY A 1 104 ? 26.722 -1.252 -28.348 1.00 49.03 104 GLY A N 1
ATOM 829 C CA . GLY A 1 104 ? 25.887 -2.432 -28.164 1.00 49.03 104 GLY A CA 1
ATOM 830 C C . GLY A 1 104 ? 24.787 -2.122 -27.142 1.00 49.03 104 GLY A C 1
ATOM 831 O O . GLY A 1 104 ? 24.973 -1.304 -26.242 1.00 49.03 104 GLY A O 1
ATOM 832 N N . ILE A 1 105 ? 23.621 -2.756 -27.282 1.00 51.91 105 ILE A N 1
ATOM 833 C CA . ILE A 1 105 ? 22.480 -2.524 -26.385 1.00 51.91 105 ILE A CA 1
ATOM 834 C C . ILE A 1 105 ? 22.921 -2.733 -24.927 1.00 51.91 105 ILE A C 1
ATOM 836 O O . ILE A 1 105 ? 23.305 -3.838 -24.536 1.00 51.91 105 ILE A O 1
ATOM 840 N N . SER A 1 106 ? 22.856 -1.667 -24.128 1.00 56.53 106 SER A N 1
ATOM 841 C CA . SER A 1 106 ? 23.190 -1.677 -22.703 1.00 56.53 106 SER A CA 1
ATOM 842 C C . SER A 1 106 ? 22.373 -2.743 -21.962 1.00 56.53 106 SER A C 1
ATOM 844 O O . SER A 1 106 ? 21.144 -2.737 -21.999 1.00 56.53 106 SER A O 1
ATOM 846 N N . LYS A 1 107 ? 23.042 -3.669 -21.260 1.00 61.16 107 LYS A N 1
ATOM 847 C CA . LYS A 1 107 ? 22.401 -4.706 -20.421 1.00 61.16 107 LYS A CA 1
ATOM 848 C C . LYS A 1 107 ? 22.032 -4.184 -19.020 1.00 61.16 107 LYS A C 1
ATOM 850 O O . LYS A 1 107 ? 21.987 -4.967 -18.071 1.00 61.16 107 LYS A O 1
ATOM 855 N N . LYS A 1 108 ? 21.799 -2.878 -18.870 1.00 53.75 108 LYS A N 1
ATOM 856 C CA . LYS A 1 108 ? 21.361 -2.264 -17.605 1.00 53.75 108 LYS A CA 1
ATOM 857 C C . LYS A 1 108 ? 19.878 -2.602 -17.336 1.00 53.75 108 LYS A C 1
ATOM 859 O O . LYS A 1 108 ? 19.114 -2.844 -18.273 1.00 53.75 108 LYS A O 1
ATOM 864 N N . GLY A 1 109 ? 19.496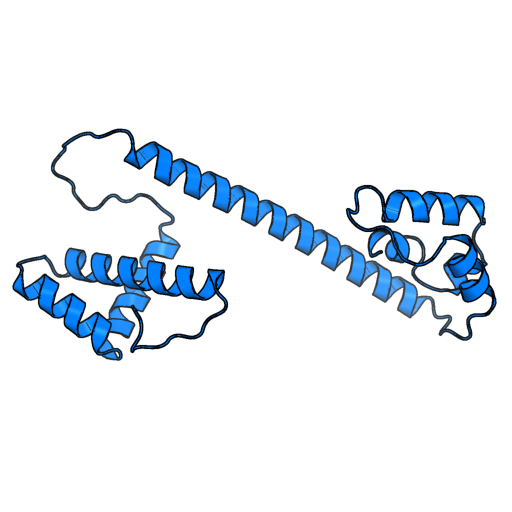 -2.733 -16.063 1.00 60.06 109 GLY A N 1
ATOM 865 C CA . GLY A 1 109 ? 18.150 -3.137 -15.613 1.00 60.06 109 GLY A CA 1
ATOM 866 C C . GLY A 1 109 ? 17.986 -4.629 -15.263 1.00 60.06 109 GLY A C 1
ATOM 867 O O . GLY A 1 109 ? 18.872 -5.451 -15.522 1.00 60.06 109 GLY A O 1
ATOM 868 N N . ASN A 1 110 ? 16.838 -4.990 -14.678 1.00 74.56 110 ASN A N 1
ATOM 869 C CA . ASN A 1 110 ? 16.531 -6.354 -14.229 1.00 74.56 110 ASN A CA 1
ATOM 870 C C . ASN A 1 110 ? 16.401 -7.333 -15.421 1.00 74.56 110 ASN A C 1
ATOM 872 O O . ASN A 1 110 ? 15.642 -7.104 -16.368 1.00 74.56 110 ASN A O 1
ATOM 876 N N . ARG A 1 111 ? 17.145 -8.452 -15.378 1.00 74.31 111 ARG A N 1
ATOM 877 C CA . ARG A 1 111 ? 17.161 -9.489 -16.430 1.00 74.31 111 ARG A CA 1
ATOM 878 C C . ARG A 1 111 ? 15.774 -10.092 -16.681 1.00 74.31 111 ARG A C 1
ATOM 880 O O . ARG A 1 111 ? 15.435 -10.325 -17.842 1.00 74.31 111 ARG A O 1
ATOM 887 N N . HIS A 1 112 ? 14.997 -10.328 -15.626 1.00 77.00 112 HIS A N 1
ATOM 888 C CA . HIS A 1 112 ? 13.654 -10.903 -15.716 1.00 77.00 112 HIS A CA 1
ATOM 889 C C . HIS A 1 112 ? 12.693 -9.929 -16.391 1.00 77.00 112 HIS A C 1
ATOM 891 O O . HIS A 1 112 ? 12.030 -10.299 -17.358 1.00 77.00 112 HIS A O 1
ATOM 897 N N . LEU A 1 113 ? 12.716 -8.659 -15.976 1.00 74.44 113 LEU A N 1
ATOM 898 C CA . LEU A 1 113 ? 11.878 -7.614 -16.564 1.00 74.44 113 LEU A CA 1
ATOM 899 C C . LEU A 1 113 ? 12.156 -7.436 -18.063 1.00 74.44 113 LEU A C 1
ATOM 901 O O . LEU A 1 113 ? 11.225 -7.382 -18.862 1.00 74.44 113 LEU A O 1
ATOM 905 N N . ARG A 1 114 ? 13.432 -7.447 -18.477 1.00 76.81 114 ARG A N 1
ATOM 906 C CA . ARG A 1 114 ? 13.786 -7.407 -19.907 1.00 76.81 114 ARG A CA 1
ATOM 907 C C . ARG A 1 114 ? 13.230 -8.596 -20.684 1.00 76.81 114 ARG A C 1
ATOM 909 O O . ARG A 1 114 ? 12.808 -8.422 -21.823 1.00 76.81 114 ARG A O 1
ATOM 916 N N . ARG A 1 115 ? 13.239 -9.801 -20.103 1.00 80.25 115 ARG A N 1
ATOM 917 C CA . ARG A 1 115 ? 12.680 -10.992 -20.757 1.00 80.25 115 ARG A CA 1
ATOM 918 C C . ARG A 1 115 ? 11.162 -10.896 -20.885 1.00 80.25 115 ARG A C 1
ATOM 920 O O . ARG A 1 115 ? 10.645 -11.188 -21.958 1.00 80.25 115 ARG A O 1
ATOM 927 N N . ILE A 1 116 ? 10.477 -10.446 -19.839 1.00 84.00 116 ILE A N 1
ATOM 928 C CA . ILE A 1 116 ? 9.023 -10.243 -19.850 1.00 84.00 116 ILE A CA 1
ATOM 929 C C . ILE A 1 116 ? 8.643 -9.204 -20.909 1.00 84.00 116 ILE A C 1
ATOM 931 O O . ILE A 1 116 ? 7.834 -9.497 -21.784 1.00 84.00 116 ILE A O 1
ATOM 935 N N . LEU A 1 117 ? 9.301 -8.041 -20.917 1.00 82.00 117 LEU A N 1
ATOM 936 C CA . LEU A 1 117 ? 9.067 -6.991 -21.912 1.00 82.00 117 LEU A CA 1
ATOM 937 C C . LEU A 1 117 ? 9.351 -7.458 -23.345 1.00 82.00 117 LEU A C 1
ATOM 939 O O . LEU A 1 117 ? 8.635 -7.088 -24.270 1.00 82.00 117 LEU A O 1
ATOM 943 N N . PHE A 1 118 ? 10.366 -8.301 -23.539 1.00 84.06 118 PHE A N 1
ATOM 944 C CA . PHE A 1 118 ? 10.663 -8.898 -24.841 1.00 84.06 118 PHE A CA 1
ATOM 945 C C . PHE A 1 118 ? 9.534 -9.829 -25.313 1.00 84.06 118 PHE A C 1
ATOM 947 O O . PHE A 1 118 ? 9.124 -9.763 -26.472 1.00 84.06 118 PHE A O 1
ATOM 954 N N . LEU A 1 119 ? 9.000 -10.671 -24.421 1.00 86.38 119 LEU A N 1
ATOM 955 C CA . LEU A 1 119 ? 7.858 -11.547 -24.712 1.00 86.38 119 LEU A CA 1
ATOM 956 C C . LEU A 1 119 ? 6.581 -10.740 -24.984 1.00 86.38 119 LEU A C 1
ATOM 958 O O . LEU A 1 119 ? 5.851 -11.046 -25.926 1.00 86.38 119 LEU A O 1
ATOM 962 N N . MET A 1 120 ? 6.337 -9.684 -24.207 1.00 86.75 120 MET A N 1
ATOM 963 C CA . MET A 1 120 ? 5.218 -8.768 -24.424 1.00 86.75 120 MET A CA 1
ATOM 964 C C . MET A 1 120 ? 5.330 -8.081 -25.784 1.00 86.75 120 MET A C 1
ATOM 966 O O . MET A 1 120 ? 4.385 -8.131 -26.560 1.00 86.75 120 MET A O 1
ATOM 970 N N . ALA A 1 121 ? 6.495 -7.528 -26.133 1.00 86.69 121 ALA A N 1
ATOM 971 C CA . ALA A 1 121 ? 6.709 -6.869 -27.421 1.00 86.69 121 ALA A CA 1
ATOM 972 C C . ALA A 1 121 ? 6.464 -7.804 -28.617 1.00 86.69 121 ALA A C 1
ATOM 974 O O . ALA A 1 121 ? 5.867 -7.377 -29.603 1.00 86.69 121 ALA A O 1
ATOM 975 N N . MET A 1 122 ? 6.866 -9.080 -28.535 1.00 86.50 122 MET A N 1
ATOM 976 C CA . MET A 1 122 ? 6.568 -10.061 -29.590 1.00 86.50 122 MET A CA 1
ATOM 977 C C . MET A 1 122 ? 5.065 -10.286 -29.774 1.00 86.50 122 MET A C 1
ATOM 979 O O . MET A 1 122 ? 4.592 -10.343 -30.908 1.00 86.50 122 MET A O 1
ATOM 983 N N . ASN A 1 123 ? 4.312 -10.386 -28.677 1.00 88.44 123 ASN A N 1
ATOM 984 C CA . ASN A 1 123 ? 2.860 -10.551 -28.737 1.00 88.44 123 ASN A CA 1
ATOM 985 C C . ASN A 1 123 ? 2.168 -9.276 -29.227 1.00 88.44 123 ASN A C 1
ATOM 987 O O . ASN A 1 123 ? 1.306 -9.334 -30.098 1.00 88.44 123 ASN A O 1
ATOM 991 N N . VAL A 1 124 ? 2.597 -8.115 -28.740 1.00 86.94 124 VAL A N 1
ATOM 992 C CA . VAL A 1 124 ? 2.048 -6.814 -29.128 1.00 86.94 124 VAL A CA 1
ATOM 993 C C . VAL A 1 124 ? 2.255 -6.558 -30.626 1.00 86.94 124 VAL A C 1
ATOM 995 O O . VAL A 1 124 ? 1.333 -6.121 -31.293 1.00 86.94 124 VAL A O 1
ATOM 998 N N . ILE A 1 125 ? 3.397 -6.919 -31.219 1.00 86.31 125 ILE A N 1
ATOM 999 C CA . ILE A 1 125 ? 3.590 -6.810 -32.683 1.00 86.31 125 ILE A CA 1
ATOM 1000 C C . ILE A 1 125 ? 2.630 -7.722 -33.470 1.00 86.31 125 ILE A C 1
ATOM 1002 O O . ILE A 1 125 ? 2.291 -7.416 -34.614 1.00 86.31 125 ILE A O 1
ATOM 1006 N N . LYS A 1 126 ? 2.207 -8.850 -32.887 1.00 82.88 126 LYS A N 1
ATOM 1007 C CA . LYS A 1 126 ? 1.301 -9.804 -33.538 1.00 82.88 126 LYS A CA 1
ATOM 1008 C C . LYS A 1 126 ? -0.141 -9.291 -33.577 1.00 82.88 126 LYS A C 1
ATOM 1010 O O . LYS A 1 126 ? -0.794 -9.467 -34.601 1.00 82.88 126 LYS A O 1
ATOM 1015 N N . TYR A 1 127 ? -0.606 -8.670 -32.493 1.00 75.62 127 TYR A N 1
ATOM 1016 C CA . TYR A 1 127 ? -2.011 -8.285 -32.321 1.00 75.62 127 TYR A CA 1
ATOM 1017 C C . TYR A 1 127 ? -2.280 -6.781 -32.503 1.00 75.62 127 TYR A C 1
ATOM 1019 O O . TYR A 1 127 ? -3.354 -6.424 -32.973 1.00 75.62 127 TYR A O 1
ATOM 1027 N N . GLU A 1 128 ? -1.320 -5.900 -32.198 1.00 72.69 128 GLU A N 1
ATOM 1028 C CA . GLU A 1 128 ? -1.508 -4.441 -32.218 1.00 72.69 128 GLU A CA 1
ATOM 1029 C C . GLU A 1 128 ? -0.905 -3.764 -33.454 1.00 72.69 128 GLU A C 1
ATOM 1031 O O . GLU A 1 128 ? 0.305 -3.821 -33.712 1.00 72.69 128 GLU A O 1
ATOM 1036 N N . GLY A 1 129 ? -1.744 -3.018 -34.180 1.00 77.25 129 GLY A N 1
ATOM 1037 C CA . GLY A 1 129 ? -1.369 -2.340 -35.424 1.00 77.25 129 GLY A CA 1
ATOM 1038 C C . GLY A 1 129 ? -0.279 -1.280 -35.238 1.00 77.25 129 GLY A C 1
ATOM 1039 O O . GLY A 1 129 ? 0.715 -1.280 -35.960 1.00 77.25 129 GLY A O 1
ATOM 1040 N N . LYS A 1 130 ? -0.382 -0.419 -34.217 1.00 83.19 130 LYS A N 1
ATOM 1041 C CA . LYS A 1 130 ? 0.539 0.726 -34.043 1.00 83.19 130 LYS A CA 1
ATOM 1042 C C . LYS A 1 130 ? 1.960 0.325 -33.664 1.00 83.19 130 LYS A C 1
ATOM 1044 O O . LYS A 1 130 ? 2.937 0.925 -34.123 1.00 83.19 130 LYS A O 1
ATOM 1049 N N . PHE A 1 131 ? 2.100 -0.692 -32.820 1.00 87.12 131 PHE A N 1
ATOM 1050 C CA . PHE A 1 131 ? 3.411 -1.220 -32.451 1.00 87.12 131 PHE A CA 1
ATOM 1051 C C . PHE A 1 131 ? 4.024 -2.035 -33.592 1.00 87.12 131 PHE A C 1
ATOM 1053 O O . PHE A 1 131 ? 5.235 -1.944 -33.810 1.00 87.12 131 PHE A O 1
ATOM 1060 N N . LYS A 1 132 ? 3.200 -2.748 -34.371 1.00 87.75 132 LYS A N 1
ATOM 1061 C CA . LYS A 1 132 ? 3.623 -3.420 -35.604 1.00 87.75 132 LYS A CA 1
ATOM 1062 C C . LYS A 1 132 ? 4.101 -2.427 -36.661 1.00 87.75 132 LYS A C 1
ATOM 1064 O O . LYS A 1 132 ? 5.183 -2.607 -37.210 1.00 87.75 132 LYS A O 1
ATOM 1069 N N . GLU A 1 133 ? 3.368 -1.347 -36.904 1.00 88.56 133 GLU A N 1
ATOM 1070 C CA . GLU A 1 133 ? 3.783 -0.280 -37.820 1.00 88.56 133 GLU A CA 1
ATOM 1071 C C . GLU A 1 133 ? 5.100 0.361 -37.384 1.00 88.56 133 GLU A C 1
ATOM 1073 O O . GLU A 1 133 ? 6.002 0.567 -38.196 1.00 88.56 133 GLU A O 1
ATOM 1078 N N . PHE A 1 134 ? 5.245 0.649 -36.088 1.00 86.94 134 PHE A N 1
ATOM 1079 C CA . PHE A 1 134 ? 6.491 1.175 -35.541 1.00 86.94 134 PHE A CA 1
ATOM 1080 C C . PHE A 1 134 ? 7.657 0.194 -35.736 1.00 86.94 134 PHE A C 1
ATOM 1082 O O . PHE A 1 134 ? 8.746 0.598 -36.148 1.00 86.94 134 PHE A O 1
ATOM 1089 N N . PHE A 1 135 ? 7.420 -1.099 -35.509 1.00 88.75 135 PHE A N 1
ATOM 1090 C CA . PHE A 1 135 ? 8.399 -2.153 -35.753 1.00 88.75 135 PHE A CA 1
ATOM 1091 C C . PHE A 1 135 ? 8.806 -2.231 -37.231 1.00 88.75 135 PHE A C 1
ATOM 1093 O O . PHE A 1 135 ? 9.999 -2.237 -37.540 1.00 88.75 135 PHE A O 1
ATOM 1100 N N . LEU A 1 136 ? 7.838 -2.228 -38.150 1.00 89.94 136 LEU A N 1
ATOM 1101 C CA . LEU A 1 136 ? 8.083 -2.265 -39.593 1.00 89.94 136 LEU A CA 1
ATOM 1102 C C . LEU A 1 136 ? 8.852 -1.027 -40.067 1.00 89.94 136 LEU A C 1
ATOM 1104 O O . LEU A 1 136 ? 9.825 -1.168 -40.805 1.00 89.94 136 LEU A O 1
ATOM 1108 N N . LYS A 1 137 ? 8.515 0.170 -39.565 1.00 91.62 137 LYS A N 1
ATOM 1109 C CA . LYS A 1 137 ? 9.272 1.407 -39.833 1.00 91.62 137 LYS A CA 1
ATOM 1110 C C . LYS A 1 137 ? 10.735 1.290 -39.399 1.00 91.62 137 LYS A C 1
ATOM 1112 O O . LYS A 1 137 ? 11.627 1.758 -40.100 1.00 91.62 137 LYS A O 1
ATOM 1117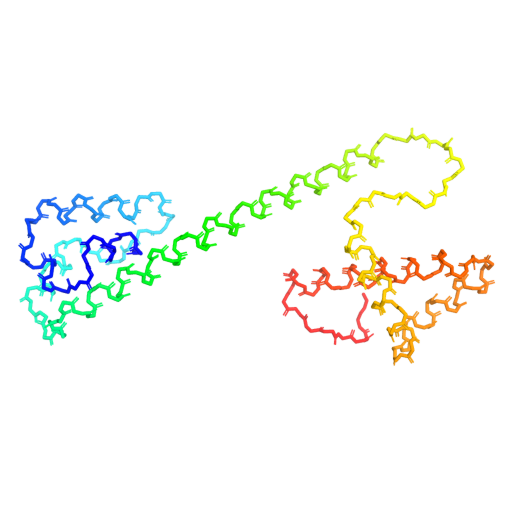 N N . LEU A 1 138 ? 11.012 0.648 -38.264 1.00 88.25 138 LEU A N 1
ATOM 1118 C CA . LEU A 1 138 ? 12.385 0.416 -37.803 1.00 88.25 138 LEU A CA 1
ATOM 1119 C C . LEU A 1 138 ? 13.127 -0.622 -38.652 1.00 88.25 138 LEU A C 1
ATOM 1121 O O . LEU A 1 138 ? 14.329 -0.470 -38.878 1.00 88.25 138 LEU A O 1
ATOM 1125 N N . ARG A 1 139 ? 12.426 -1.650 -39.141 1.00 88.94 139 ARG A N 1
ATOM 1126 C CA . ARG A 1 139 ? 12.986 -2.648 -40.063 1.00 88.94 139 ARG A CA 1
ATOM 1127 C C . ARG A 1 139 ? 13.311 -2.039 -41.426 1.00 88.94 139 ARG A C 1
ATOM 1129 O O . ARG A 1 139 ? 14.391 -2.307 -41.938 1.00 88.94 139 ARG A O 1
ATOM 1136 N N . ALA A 1 140 ? 12.450 -1.164 -41.947 1.00 89.12 140 ALA A N 1
ATOM 1137 C CA . ALA A 1 140 ? 12.691 -0.416 -43.183 1.00 89.12 140 ALA A CA 1
ATOM 1138 C C . ALA A 1 140 ? 13.918 0.510 -43.081 1.00 89.12 140 ALA A C 1
ATOM 1140 O O . ALA A 1 140 ? 14.653 0.676 -44.045 1.00 89.12 140 ALA A O 1
ATOM 1141 N N . ARG A 1 141 ? 14.205 1.045 -41.886 1.00 86.81 141 ARG A N 1
ATOM 1142 C CA . ARG A 1 141 ? 15.424 1.825 -41.588 1.00 86.81 141 ARG A CA 1
ATOM 1143 C C . ARG A 1 141 ? 16.693 0.971 -41.417 1.00 86.81 141 ARG A C 1
ATOM 1145 O O . ARG A 1 141 ? 17.703 1.477 -40.941 1.00 86.81 141 ARG A O 1
ATOM 1152 N N . GLY A 1 142 ? 16.641 -0.328 -41.716 1.00 85.62 142 GLY A N 1
ATOM 1153 C CA . GLY A 1 142 ? 17.794 -1.229 -41.646 1.00 85.62 142 GLY A CA 1
ATOM 1154 C C . GLY A 1 142 ? 18.164 -1.712 -40.239 1.00 85.62 142 GLY A C 1
ATOM 1155 O O . GLY A 1 142 ? 19.214 -2.329 -40.060 1.00 85.62 142 GLY A O 1
ATOM 1156 N N . LYS A 1 143 ? 17.332 -1.481 -39.208 1.00 81.06 143 LYS A N 1
ATOM 1157 C CA . LYS A 1 143 ? 17.644 -1.984 -37.859 1.00 81.06 143 LYS A CA 1
ATOM 1158 C C . LYS A 1 143 ? 17.507 -3.506 -37.774 1.00 81.06 143 LYS A C 1
ATOM 1160 O O . LYS A 1 143 ? 16.572 -4.113 -38.309 1.00 81.06 143 LYS A O 1
ATOM 1165 N N . SER A 1 144 ? 18.418 -4.130 -37.024 1.00 84.50 144 SER A N 1
ATOM 1166 C CA . SER A 1 144 ? 18.355 -5.566 -36.734 1.00 84.50 144 SER A CA 1
ATOM 1167 C C . SER A 1 144 ? 17.060 -5.921 -35.998 1.00 84.50 144 SER A C 1
ATOM 1169 O O . SER A 1 144 ? 16.524 -5.114 -35.235 1.00 84.50 144 SER A O 1
ATOM 1171 N N . PHE A 1 145 ? 16.556 -7.140 -36.208 1.00 82.06 145 PHE A N 1
ATOM 1172 C CA . PHE A 1 145 ? 15.295 -7.603 -35.616 1.00 82.06 145 PHE A CA 1
ATOM 1173 C C . PHE A 1 145 ? 15.269 -7.402 -34.095 1.00 82.06 145 PHE A C 1
ATOM 1175 O O . PHE A 1 145 ? 14.339 -6.808 -33.557 1.00 82.06 145 PHE A O 1
ATOM 1182 N N . LYS A 1 146 ? 16.346 -7.815 -33.410 1.00 80.38 146 LYS A N 1
ATOM 1183 C CA . LYS A 1 146 ? 16.492 -7.653 -31.956 1.00 80.38 146 LYS A CA 1
ATOM 1184 C C . LYS A 1 146 ? 16.467 -6.181 -31.534 1.00 80.38 146 LYS A C 1
ATOM 1186 O O . LYS A 1 146 ? 15.803 -5.851 -30.559 1.00 80.38 146 LYS A O 1
ATOM 1191 N N . SER A 1 147 ? 17.151 -5.296 -32.263 1.00 78.25 147 SER A N 1
ATOM 1192 C CA . SER A 1 147 ? 17.165 -3.858 -31.957 1.00 78.25 147 SER A CA 1
ATOM 1193 C C . SER A 1 147 ? 15.788 -3.217 -32.153 1.00 78.25 147 SER A C 1
ATOM 1195 O O . SER A 1 147 ? 15.338 -2.454 -31.299 1.00 78.25 147 SER A O 1
ATOM 1197 N N . ALA A 1 148 ? 15.090 -3.571 -33.236 1.00 84.56 148 ALA A N 1
ATOM 1198 C CA . ALA A 1 148 ? 13.737 -3.094 -33.501 1.00 84.56 148 ALA A CA 1
ATOM 1199 C C . ALA A 1 148 ? 12.742 -3.578 -32.432 1.00 84.56 148 ALA A C 1
ATOM 1201 O O . ALA A 1 148 ? 11.924 -2.794 -31.958 1.00 84.56 148 ALA A O 1
ATOM 1202 N N . LEU A 1 149 ? 12.856 -4.833 -31.987 1.00 86.50 149 LEU A N 1
ATOM 1203 C CA . LEU A 1 149 ? 11.989 -5.384 -30.947 1.00 86.50 149 LEU A CA 1
ATOM 1204 C C . LEU A 1 149 ? 12.209 -4.709 -29.585 1.00 86.50 149 LEU A C 1
ATOM 1206 O O . LEU A 1 149 ? 11.257 -4.413 -28.871 1.00 86.50 149 LEU A O 1
ATOM 1210 N N . ILE A 1 150 ? 13.462 -4.413 -29.239 1.00 81.75 150 ILE A N 1
ATOM 1211 C CA . ILE A 1 150 ? 13.801 -3.706 -27.996 1.00 81.75 150 ILE A CA 1
ATOM 1212 C C . ILE A 1 150 ? 13.275 -2.268 -28.024 1.00 81.75 150 ILE A C 1
ATOM 1214 O O . ILE A 1 150 ? 12.773 -1.776 -27.018 1.00 81.75 150 ILE A O 1
ATOM 1218 N N . ALA A 1 151 ? 13.314 -1.605 -29.180 1.00 82.25 151 ALA A N 1
ATOM 1219 C CA . ALA A 1 151 ? 12.704 -0.288 -29.332 1.00 82.25 151 ALA A CA 1
ATOM 1220 C C . ALA A 1 151 ? 11.177 -0.327 -29.133 1.00 82.25 151 ALA A C 1
ATOM 1222 O O . ALA A 1 151 ? 10.624 0.574 -28.504 1.00 82.25 151 ALA A O 1
ATOM 1223 N N . VAL A 1 152 ? 10.500 -1.376 -29.615 1.00 86.50 152 VAL A N 1
ATOM 1224 C CA . VAL A 1 152 ? 9.065 -1.599 -29.362 1.00 86.50 152 VAL A CA 1
ATOM 1225 C C . VAL A 1 152 ? 8.804 -1.845 -27.877 1.00 86.50 152 VAL A C 1
ATOM 1227 O O . VAL A 1 152 ? 7.915 -1.216 -27.313 1.00 86.50 152 VAL A O 1
ATOM 1230 N N . ALA A 1 153 ? 9.605 -2.693 -27.228 1.00 83.69 153 ALA A N 1
ATOM 1231 C CA . ALA A 1 153 ? 9.499 -2.971 -25.796 1.00 83.69 153 ALA A CA 1
ATOM 1232 C C . ALA A 1 153 ? 9.648 -1.698 -24.942 1.00 83.69 153 ALA A C 1
ATOM 1234 O O . ALA A 1 153 ? 8.870 -1.477 -24.019 1.00 83.69 153 ALA A O 1
ATOM 1235 N N . ASN A 1 154 ? 10.592 -0.819 -25.290 1.00 83.06 154 ASN A N 1
ATOM 1236 C CA . ASN A 1 154 ? 10.768 0.468 -24.611 1.00 83.06 154 ASN A CA 1
ATOM 1237 C C . ASN A 1 154 ? 9.589 1.420 -24.850 1.00 83.06 154 ASN A C 1
ATOM 1239 O O . ASN A 1 154 ? 9.195 2.148 -23.941 1.00 83.06 154 ASN A O 1
ATOM 1243 N N . LYS A 1 155 ? 9.018 1.420 -26.061 1.00 84.81 155 LYS A N 1
ATOM 1244 C CA . LYS A 1 155 ? 7.819 2.208 -26.364 1.00 84.81 155 LYS A CA 1
ATOM 1245 C C . LYS A 1 155 ? 6.623 1.720 -25.543 1.00 84.81 155 LYS A C 1
ATOM 1247 O O . LYS A 1 155 ? 5.949 2.538 -24.935 1.00 84.81 155 LYS A O 1
ATOM 1252 N N . LEU A 1 156 ? 6.426 0.403 -25.468 1.00 85.19 156 LEU A N 1
ATOM 1253 C CA . LEU A 1 156 ? 5.386 -0.233 -24.657 1.00 85.19 156 LEU A CA 1
ATOM 1254 C C . LEU A 1 156 ? 5.535 0.121 -23.172 1.00 85.19 156 LEU A C 1
ATOM 1256 O O . LEU A 1 156 ? 4.564 0.516 -22.537 1.00 85.19 156 LEU A O 1
ATOM 1260 N N . LEU A 1 157 ? 6.755 0.035 -22.637 1.00 83.69 157 LEU A N 1
ATOM 1261 C CA . LEU A 1 157 ? 7.040 0.369 -21.242 1.00 83.69 157 LEU A CA 1
ATOM 1262 C C . LEU A 1 157 ? 6.665 1.821 -20.909 1.00 83.69 157 LEU A C 1
ATOM 1264 O O . LEU A 1 157 ? 6.056 2.070 -19.874 1.00 83.69 157 LEU A O 1
ATOM 1268 N N . ARG A 1 158 ? 6.979 2.772 -21.800 1.00 82.19 158 ARG A N 1
ATOM 1269 C CA . ARG A 1 158 ? 6.595 4.185 -21.632 1.00 82.19 158 ARG A CA 1
ATOM 1270 C C . ARG A 1 158 ? 5.080 4.378 -21.655 1.00 82.19 158 ARG A C 1
ATOM 1272 O O . ARG A 1 158 ? 4.568 5.164 -20.865 1.00 82.19 158 ARG A O 1
ATOM 1279 N N . THR A 1 159 ? 4.372 3.655 -22.522 1.00 83.94 159 THR A N 1
ATOM 1280 C CA . THR A 1 159 ? 2.905 3.687 -22.570 1.00 83.94 159 THR A CA 1
ATOM 1281 C C . THR A 1 159 ? 2.301 3.159 -21.268 1.00 83.94 159 THR A C 1
ATOM 1283 O O . THR A 1 159 ? 1.492 3.855 -20.667 1.00 83.94 159 THR A O 1
ATOM 1286 N N . ILE A 1 160 ? 2.757 1.996 -20.785 1.00 83.69 160 ILE A N 1
ATOM 1287 C CA . ILE A 1 160 ? 2.312 1.408 -19.508 1.00 83.69 160 ILE A CA 1
ATOM 1288 C C . ILE A 1 160 ? 2.576 2.366 -18.341 1.00 83.69 160 ILE A C 1
ATOM 1290 O O . ILE A 1 160 ? 1.714 2.568 -17.493 1.00 83.69 160 ILE A O 1
ATOM 1294 N N . TYR A 1 161 ? 3.756 2.983 -18.307 1.00 79.44 161 TYR A N 1
ATOM 1295 C CA . TYR A 1 161 ? 4.119 3.938 -17.263 1.00 79.44 161 TYR A CA 1
ATOM 1296 C C . TYR A 1 161 ? 3.208 5.174 -17.258 1.00 79.44 161 TYR A C 1
ATOM 1298 O O . TYR A 1 161 ? 2.721 5.576 -16.205 1.00 79.44 161 TYR A O 1
ATOM 1306 N N . SER A 1 162 ? 2.925 5.742 -18.434 1.00 73.75 162 SER A N 1
ATOM 1307 C CA . SER A 1 162 ? 2.017 6.888 -18.570 1.00 73.75 162 SER A CA 1
ATOM 1308 C C . SER A 1 162 ? 0.593 6.551 -18.107 1.00 73.75 162 SER A C 1
ATOM 1310 O O . SER A 1 162 ? -0.010 7.330 -17.373 1.00 73.75 162 SER A O 1
ATOM 1312 N N . MET A 1 163 ? 0.087 5.362 -18.445 1.00 81.50 163 MET A N 1
ATOM 1313 C CA . MET A 1 163 ? -1.219 4.883 -17.968 1.00 81.50 163 MET A CA 1
ATOM 1314 C C . MET A 1 163 ? -1.276 4.755 -16.454 1.00 81.50 163 MET A C 1
ATOM 1316 O O . MET A 1 163 ? -2.264 5.141 -15.839 1.00 81.50 163 MET A O 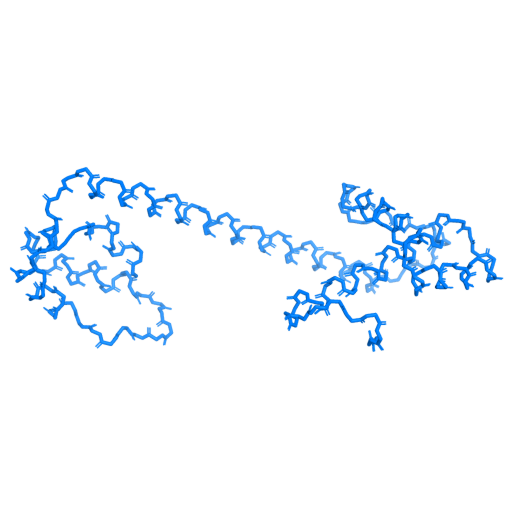1
ATOM 1320 N N . LEU A 1 164 ? -0.217 4.204 -15.859 1.00 78.62 164 LEU A N 1
ATOM 1321 C CA . LEU A 1 164 ? -0.159 3.943 -14.428 1.00 78.62 164 LEU A CA 1
ATOM 1322 C C . LEU A 1 164 ? -0.108 5.243 -13.619 1.00 78.62 164 LEU A C 1
ATOM 1324 O O . LEU A 1 164 ? -0.769 5.337 -12.591 1.00 78.62 164 LEU A O 1
ATOM 1328 N N . ILE A 1 165 ? 0.613 6.259 -14.105 1.00 77.88 165 ILE A N 1
ATOM 1329 C CA . ILE A 1 165 ? 0.667 7.578 -13.456 1.00 77.88 165 ILE A CA 1
ATOM 1330 C C . ILE A 1 165 ? -0.656 8.331 -13.576 1.00 77.88 165 ILE A C 1
ATOM 1332 O O . ILE A 1 165 ? -1.102 8.941 -12.607 1.00 77.88 165 ILE A O 1
ATOM 1336 N N . HIS A 1 166 ? -1.272 8.329 -14.758 1.00 77.38 166 HIS A N 1
ATOM 1337 C CA . HIS A 1 166 ? -2.470 9.132 -15.011 1.00 77.38 166 HIS A CA 1
ATOM 1338 C C . HIS A 1 166 ? -3.780 8.387 -14.719 1.00 77.38 166 HIS A C 1
ATOM 1340 O O . HIS A 1 166 ? -4.847 8.986 -14.821 1.00 77.38 166 HIS A O 1
ATOM 1346 N N . GLY A 1 167 ? -3.720 7.098 -14.366 1.00 79.81 167 GLY A N 1
ATOM 1347 C CA . GLY A 1 167 ? -4.900 6.262 -14.135 1.00 79.81 167 GLY A CA 1
ATOM 1348 C C . GLY A 1 167 ? -5.774 6.089 -15.382 1.00 79.81 167 GLY A C 1
ATOM 1349 O O . GLY A 1 167 ? -6.985 5.916 -15.264 1.00 79.81 167 GLY A O 1
ATOM 1350 N N . THR A 1 168 ? -5.189 6.185 -16.579 1.00 81.44 168 THR A N 1
ATOM 1351 C CA . THR A 1 168 ? -5.915 6.155 -17.855 1.00 81.44 168 THR A CA 1
ATOM 1352 C C . THR A 1 168 ? -5.827 4.790 -18.533 1.00 81.44 168 THR A C 1
ATOM 1354 O O . THR A 1 168 ? -4.840 4.063 -18.416 1.00 81.44 168 THR A O 1
ATOM 1357 N N . PHE A 1 169 ? -6.873 4.431 -19.280 1.00 78.81 169 PHE A N 1
ATOM 1358 C CA . PHE A 1 169 ? -6.894 3.209 -20.083 1.00 78.81 169 PHE A CA 1
ATOM 1359 C C . PHE A 1 169 ? -6.129 3.374 -21.397 1.00 78.81 169 PHE A C 1
ATOM 1361 O O . PHE A 1 169 ? -5.952 4.484 -21.908 1.00 78.81 169 PHE A O 1
ATOM 1368 N N . TYR A 1 170 ? -5.720 2.247 -21.989 1.00 75.50 170 TYR A N 1
ATOM 1369 C CA . TYR A 1 170 ? -5.094 2.264 -23.307 1.00 75.50 170 TYR A CA 1
ATOM 1370 C C . TYR A 1 170 ? -6.062 2.795 -24.345 1.00 75.50 170 TYR A C 1
ATOM 1372 O O . TYR A 1 170 ? -7.058 2.155 -24.667 1.00 75.50 170 TYR A O 1
ATOM 1380 N N . SER A 1 171 ? -5.728 3.954 -24.897 1.00 72.56 171 SER A N 1
ATOM 1381 C CA . SER A 1 171 ? -6.397 4.489 -26.067 1.00 72.56 171 SER A CA 1
ATOM 1382 C C . SER A 1 171 ? -5.437 4.364 -27.237 1.00 72.56 171 SER A C 1
ATOM 1384 O O . SER A 1 171 ? -4.467 5.122 -27.294 1.00 72.56 171 SER A O 1
ATOM 1386 N N . PRO A 1 172 ? -5.678 3.451 -28.195 1.00 67.69 172 PRO A N 1
ATOM 1387 C CA . PRO A 1 172 ? -4.795 3.312 -29.337 1.00 67.69 172 PRO A CA 1
ATOM 1388 C C . PRO A 1 172 ? -4.666 4.629 -30.103 1.00 67.69 172 PRO A C 1
ATOM 1390 O O . PRO A 1 172 ? -3.627 4.836 -30.704 1.00 67.69 172 PRO A O 1
ATOM 1393 N N . ASN A 1 173 ? -5.627 5.559 -30.031 1.00 63.41 173 ASN A N 1
ATOM 1394 C CA . ASN A 1 173 ? -5.632 6.823 -30.779 1.00 63.41 173 ASN A CA 1
ATOM 1395 C C . ASN A 1 173 ? -4.898 8.021 -30.156 1.00 63.41 173 ASN A C 1
ATOM 1397 O O . ASN A 1 173 ? -4.676 8.985 -30.882 1.00 63.41 173 ASN A O 1
ATOM 1401 N N . TYR A 1 174 ? -4.449 7.957 -28.901 1.00 53.31 174 TYR A N 1
ATOM 1402 C CA . TYR A 1 174 ? -3.688 9.048 -28.278 1.00 53.31 174 TYR A CA 1
ATOM 1403 C C . TYR A 1 174 ? -2.230 8.622 -28.051 1.00 53.31 174 TYR A C 1
ATOM 1405 O O . TYR A 1 174 ? -1.949 7.519 -27.582 1.00 53.31 174 TYR A O 1
ATOM 1413 N N . SER A 1 175 ? -1.290 9.467 -28.476 1.00 45.25 175 SER A N 1
ATOM 1414 C CA . SER A 1 175 ? 0.151 9.370 -28.203 1.00 45.25 175 SER A CA 1
ATOM 1415 C C . SER A 1 175 ? 0.601 10.634 -27.505 1.00 45.25 175 SER A C 1
ATOM 1417 O O . SER A 1 175 ? 0.095 11.701 -27.911 1.00 45.25 175 SER A O 1
#

Radius of gyration: 26.91 Å; chains: 1; bounding box: 56×30×75 Å

Organism: Dictyoglomus thermophilum (NCBI:txid14)

pLDDT: mean 81.96, std 13.61, range [40.78, 95.69]

InterPro domains:
  IPR003346 Transposase IS116/IS110/IS902, C-terminal [PF02371] (94-134)
  IPR047650 Transposase IS110-like [PTHR33055] (94-171)

Sequence (175 aa):
MLNFLLHFPSAKSIASSDRKVVDFVFSESFKGRSKKPSFSSDMIFDLASKSIGINSKAFENILRSKIEILLLLLEELDKFDKLLSESIKDIEIKESGRRDVRLGISKKGNRHLRRILFLMAMNVIKYEGKFKEFFLKLRARGKSFKSALIAVANKLLRTIYSMLIHGTFYSPNYS

Secondary structure (DSSP, 8-state):
-HHHHHH--SHHHHHTS-HHHHHHHHHHHTTT-SS--SS-HHHHHHHHHT------HHHHHHHHHHHHHHHHHHHHHHHHHHHHHHHHHHHHHHHHS---S--PPP--S-HHHHHHHHHHHHHHHHH-HHHHHHHHHHHHTT--HHHHHHHHHHHHHHHHHHHHHHT----TT--